Protein AF-A0A7I0J4B6-F1 (afdb_monomer_lite)

Foldseek 3Di:
DDVVVVVCVVVVPDDPDPDDPPPPVPPPPDPPPPPPPPPPPPPDDDDPDQVPDDKDWDWDDPPQKIWIAIPVGATWIDGHPRTPWDDDDDPVDRDHHD

Radius of gyration: 22.73 Å; chains: 1; bounding box: 28×66×46 Å

Sequence (98 aa):
SDPVIESAELLLQERAPRDIPTATVRTEADERSKDETETESPDTRIVLDPVRALRSTNVMSNGRYSVMVTATGSGYSRWGDLSVTRWQPDPVEDRLGS

pLDDT: mean 76.51, std 17.32, range [48.81, 97.06]

Structure (mmCIF, N/CA/C/O backbone):
data_AF-A0A7I0J4B6-F1
#
_entry.id   AF-A0A7I0J4B6-F1
#
loop_
_atom_site.group_PDB
_atom_site.id
_atom_site.type_symbol
_atom_site.label_atom_id
_atom_site.label_alt_id
_atom_site.label_comp_id
_atom_site.label_asym_id
_atom_site.label_entity_id
_atom_site.la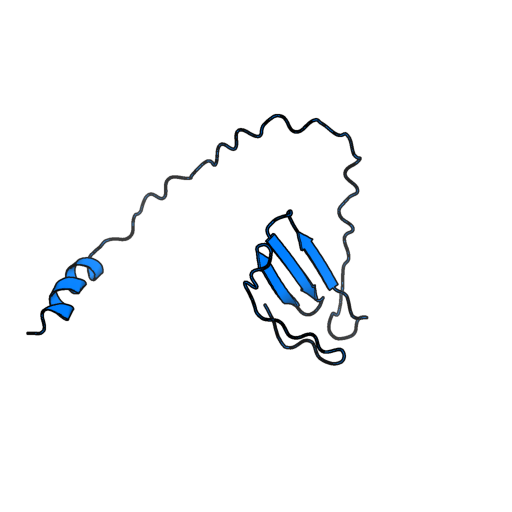bel_seq_id
_atom_site.pdbx_PDB_ins_code
_atom_site.Cartn_x
_atom_site.Cartn_y
_atom_site.Cartn_z
_atom_site.occupancy
_atom_site.B_iso_or_equiv
_atom_site.auth_seq_id
_atom_site.auth_comp_id
_atom_site.auth_asym_id
_atom_site.auth_atom_id
_atom_site.pdbx_PDB_model_num
ATOM 1 N N . SER A 1 1 ? -12.348 47.496 19.837 1.00 58.19 1 SER A N 1
ATOM 2 C CA . SER A 1 1 ? -11.376 46.423 20.098 1.00 58.19 1 SER A CA 1
ATOM 3 C C . SER A 1 1 ? -12.132 45.115 20.148 1.00 58.19 1 SER A C 1
ATOM 5 O O . SER A 1 1 ? -13.186 45.093 20.774 1.00 58.19 1 SER A O 1
ATOM 7 N N . ASP A 1 2 ? -11.693 44.104 19.398 1.00 63.88 2 ASP A N 1
ATOM 8 C CA . ASP A 1 2 ? -12.389 42.817 19.279 1.00 63.88 2 ASP A CA 1
ATOM 9 C C . ASP A 1 2 ? -11.904 41.858 20.389 1.00 63.88 2 ASP A C 1
ATOM 11 O O . ASP A 1 2 ? -10.723 41.499 20.394 1.00 63.88 2 ASP A O 1
ATOM 15 N N . PRO A 1 3 ? -12.770 41.452 21.335 1.00 70.38 3 PRO A N 1
ATOM 16 C CA . PRO A 1 3 ? -12.384 40.636 22.491 1.00 70.38 3 PRO A CA 1
ATOM 17 C C . PRO A 1 3 ? -11.888 39.226 22.118 1.00 70.38 3 PRO A C 1
ATOM 19 O O . PRO A 1 3 ? -11.199 38.578 22.911 1.00 70.38 3 PRO A O 1
ATOM 22 N N . VAL A 1 4 ? -12.198 38.738 20.912 1.00 70.25 4 VAL A N 1
ATOM 23 C CA . VAL A 1 4 ? -11.705 37.441 20.417 1.00 70.25 4 VAL A CA 1
ATOM 24 C C . VAL A 1 4 ? -10.215 37.509 20.073 1.00 70.25 4 VAL A C 1
ATOM 26 O O . VAL A 1 4 ? -9.492 36.531 20.240 1.00 70.25 4 VAL A O 1
ATOM 29 N N . ILE A 1 5 ? -9.736 38.671 19.631 1.00 62.38 5 ILE A N 1
ATOM 30 C CA . ILE A 1 5 ? -8.331 38.869 19.261 1.00 62.38 5 ILE A CA 1
ATOM 31 C C . ILE A 1 5 ? -7.462 39.035 20.516 1.00 62.38 5 ILE A C 1
ATOM 33 O O . ILE A 1 5 ? -6.397 38.432 20.611 1.00 62.38 5 ILE A O 1
ATOM 37 N N . GLU A 1 6 ? -7.948 39.776 21.515 1.00 62.56 6 GLU A N 1
ATOM 38 C CA . GLU A 1 6 ? -7.218 40.042 22.766 1.00 62.56 6 GLU A CA 1
ATOM 39 C C . GLU A 1 6 ? -7.033 38.773 23.623 1.00 62.56 6 GLU A C 1
ATOM 41 O O . GLU A 1 6 ? -6.009 38.591 24.278 1.00 62.56 6 GLU A O 1
ATOM 46 N N . SER A 1 7 ? -7.985 37.835 23.567 1.00 64.81 7 SER A N 1
ATOM 47 C CA . SER A 1 7 ? -7.903 36.567 24.308 1.00 64.81 7 SER A CA 1
ATOM 48 C C . SER A 1 7 ? -6.875 35.577 23.741 1.00 64.81 7 SER A C 1
ATOM 50 O O . SER A 1 7 ? -6.374 34.734 24.485 1.00 64.81 7 SER A O 1
ATOM 52 N N . ALA A 1 8 ? -6.516 35.690 22.458 1.00 61.84 8 ALA A N 1
ATOM 53 C CA . ALA A 1 8 ? -5.525 34.825 21.815 1.00 61.84 8 ALA A CA 1
ATOM 54 C C . ALA A 1 8 ? -4.090 35.389 21.852 1.00 61.84 8 ALA A C 1
ATOM 56 O O . ALA A 1 8 ? -3.140 34.637 21.626 1.00 61.84 8 ALA A O 1
ATOM 57 N N . GLU A 1 9 ? -3.897 36.677 22.170 1.00 63.41 9 GLU A N 1
ATOM 58 C CA . GLU A 1 9 ? -2.562 37.299 22.217 1.00 63.41 9 GLU A CA 1
ATOM 59 C C . GLU A 1 9 ? -1.641 36.682 23.282 1.00 63.41 9 GLU A C 1
ATOM 61 O O . GLU A 1 9 ? -0.433 36.582 23.061 1.00 63.41 9 GLU A O 1
ATOM 66 N N . LEU A 1 10 ? -2.189 36.199 24.405 1.00 62.06 10 LEU A N 1
ATOM 67 C CA . LEU A 1 10 ? -1.393 35.559 25.462 1.00 62.06 10 LEU A CA 1
ATOM 68 C C . LEU A 1 10 ? -0.788 34.212 25.032 1.00 62.06 10 LEU A C 1
ATOM 70 O O . LEU A 1 10 ? 0.283 33.853 25.514 1.00 62.06 10 LEU A O 1
ATOM 74 N N . LEU A 1 11 ? -1.413 33.503 24.083 1.00 59.94 11 LEU A N 1
ATOM 75 C CA . LEU A 1 11 ? -0.889 32.239 23.542 1.00 59.94 11 LEU A CA 1
ATOM 76 C C . LEU A 1 11 ? 0.286 32.461 22.577 1.00 59.94 11 LEU A C 1
ATOM 78 O O . LEU A 1 11 ? 1.120 31.576 22.400 1.00 59.94 11 LEU A O 1
ATOM 82 N N . LEU A 1 12 ? 0.383 33.647 21.967 1.00 60.59 12 LEU A N 1
ATOM 83 C CA . LEU A 1 12 ? 1.478 34.015 21.060 1.00 60.59 12 LEU A CA 1
ATOM 84 C C . LEU A 1 12 ? 2.783 34.365 21.790 1.00 60.59 12 LEU A C 1
ATOM 86 O O . LEU A 1 12 ? 3.832 34.446 21.149 1.00 60.59 12 LEU A O 1
ATOM 90 N N . GLN A 1 13 ? 2.733 34.574 23.108 1.00 61.97 13 GLN A N 1
ATOM 91 C CA . GLN A 1 13 ? 3.903 34.904 23.928 1.00 61.97 13 GLN A CA 1
ATOM 92 C C . GLN A 1 13 ? 4.467 33.703 24.700 1.00 61.97 13 GLN A C 1
ATOM 94 O O . GLN A 1 13 ? 5.462 33.849 25.418 1.00 61.97 13 GLN A O 1
ATOM 99 N N . GLU A 1 14 ? 3.884 32.509 24.560 1.00 64.88 14 GLU A N 1
ATOM 100 C CA . GLU A 1 14 ? 4.408 31.326 25.236 1.00 64.88 14 GLU A CA 1
ATOM 101 C C . GLU A 1 14 ? 5.726 30.858 24.605 1.00 64.88 14 GLU A C 1
ATOM 103 O O . GLU A 1 14 ? 5.859 30.617 23.403 1.00 64.88 14 GLU A O 1
ATOM 108 N N . ARG A 1 15 ? 6.752 30.731 25.448 1.00 64.25 15 ARG A N 1
ATOM 109 C CA . ARG A 1 15 ? 8.073 30.248 25.047 1.00 64.25 15 ARG A CA 1
ATOM 110 C C . ARG A 1 15 ? 8.018 28.731 24.877 1.00 64.25 15 ARG A C 1
ATOM 112 O O . ARG A 1 15 ? 7.667 28.032 25.822 1.00 64.25 15 ARG A O 1
ATOM 119 N N . ALA A 1 16 ? 8.447 28.222 23.721 1.00 64.19 16 ALA A N 1
ATOM 120 C CA . ALA A 1 16 ? 8.520 26.780 23.478 1.00 64.19 16 ALA A CA 1
ATOM 121 C C . ALA A 1 16 ? 9.301 26.048 24.603 1.00 64.19 16 ALA A C 1
ATOM 123 O O . ALA A 1 16 ? 10.393 26.515 24.970 1.00 64.19 16 ALA A O 1
ATOM 124 N N . PRO A 1 17 ? 8.778 24.927 25.149 1.00 62.38 17 PRO A N 1
ATOM 125 C CA . PRO A 1 17 ? 9.443 24.166 26.206 1.00 62.38 17 PRO A CA 1
ATOM 126 C C . PRO A 1 17 ? 10.819 23.685 25.741 1.00 62.38 17 PRO A C 1
ATOM 128 O O . PRO A 1 17 ? 10.953 23.119 24.659 1.00 62.38 17 PRO A O 1
ATOM 131 N N . ARG A 1 18 ? 11.856 23.935 26.547 1.00 62.97 18 ARG A N 1
ATOM 132 C CA . ARG A 1 18 ? 13.247 23.571 26.214 1.00 62.97 18 ARG A CA 1
ATOM 133 C C . ARG A 1 18 ? 13.654 22.191 26.711 1.00 62.97 18 ARG A C 1
ATOM 135 O O . ARG A 1 18 ? 14.608 21.632 26.186 1.00 62.97 18 ARG A O 1
ATOM 142 N N . ASP A 1 19 ? 12.903 21.646 27.659 1.00 57.62 19 ASP A N 1
ATOM 143 C CA . ASP A 1 19 ? 13.121 20.317 28.207 1.00 57.62 19 ASP A CA 1
ATOM 144 C C . ASP A 1 19 ? 11.980 19.409 27.752 1.00 57.62 19 ASP A C 1
ATOM 146 O O . ASP A 1 19 ? 10.859 19.486 28.255 1.00 57.62 19 ASP A O 1
ATOM 150 N N . ILE A 1 20 ? 12.266 18.567 26.761 1.00 60.00 20 ILE A N 1
ATOM 151 C CA . ILE A 1 20 ? 11.410 17.441 26.390 1.00 60.00 20 ILE A CA 1
ATOM 152 C C . ILE A 1 20 ? 11.860 16.281 27.283 1.00 60.00 20 ILE A C 1
ATOM 154 O O . ILE A 1 20 ? 12.944 15.744 27.043 1.00 60.00 20 ILE A O 1
ATOM 158 N N . PRO A 1 21 ? 11.108 15.887 28.326 1.00 56.94 21 PRO A N 1
ATOM 159 C CA . PRO A 1 21 ? 11.460 14.694 29.076 1.00 56.94 21 PRO A CA 1
ATOM 160 C C . PRO A 1 21 ? 11.399 13.505 28.120 1.00 56.94 21 PRO A C 1
ATOM 162 O O . PRO A 1 21 ? 10.354 13.223 27.531 1.00 56.94 21 PRO A O 1
ATOM 165 N N . THR A 1 22 ? 12.528 12.820 27.938 1.00 55.47 22 THR A N 1
ATOM 166 C CA . THR A 1 22 ? 12.582 11.570 27.185 1.00 55.47 22 THR A CA 1
ATOM 167 C C . THR A 1 22 ? 11.652 10.588 27.880 1.00 55.47 22 THR A C 1
ATOM 169 O O . THR A 1 22 ? 11.990 10.043 28.930 1.00 55.47 22 THR A O 1
ATOM 172 N N . ALA A 1 23 ? 10.461 10.385 27.319 1.00 54.06 23 ALA A N 1
ATOM 173 C CA . ALA A 1 23 ? 9.576 9.322 27.743 1.00 54.06 23 ALA A CA 1
ATOM 174 C C .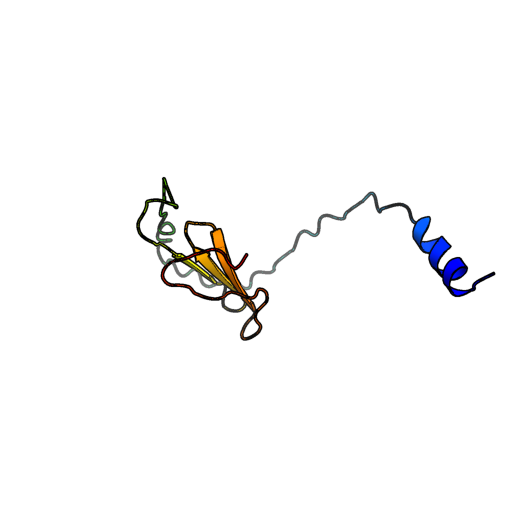 ALA A 1 23 ? 10.277 8.006 27.401 1.00 54.06 23 ALA A C 1
ATOM 176 O O . ALA A 1 23 ? 10.183 7.498 26.284 1.00 54.06 23 ALA A O 1
ATOM 177 N N . THR A 1 24 ? 11.033 7.462 28.351 1.00 54.12 24 THR A N 1
ATOM 178 C CA . THR A 1 24 ? 11.393 6.055 28.314 1.00 54.12 24 THR A CA 1
ATOM 179 C C . THR A 1 24 ? 10.081 5.313 28.497 1.00 54.12 24 THR A C 1
ATOM 181 O O . THR A 1 24 ? 9.556 5.183 29.601 1.00 54.12 24 THR A O 1
ATOM 184 N N . VAL A 1 25 ? 9.478 4.911 27.379 1.00 52.25 25 VAL A N 1
ATOM 185 C CA . VAL A 1 25 ? 8.315 4.031 27.380 1.00 52.25 25 VAL A CA 1
ATOM 186 C C . VAL A 1 25 ? 8.785 2.722 28.002 1.00 52.25 25 VAL A C 1
ATOM 188 O O . VAL A 1 25 ? 9.317 1.840 27.328 1.00 52.25 25 VAL A O 1
ATOM 191 N N . ARG A 1 26 ? 8.654 2.618 29.326 1.00 51.34 26 ARG A N 1
ATOM 192 C CA . ARG A 1 26 ? 8.806 1.368 30.051 1.00 51.34 26 ARG A CA 1
ATOM 193 C C . ARG A 1 26 ? 7.587 0.536 29.692 1.00 51.34 26 ARG A C 1
ATOM 195 O O . ARG A 1 26 ? 6.555 0.593 30.348 1.00 51.34 26 ARG A O 1
ATOM 202 N N . THR A 1 27 ? 7.705 -0.178 28.582 1.00 51.53 27 THR A N 1
ATOM 203 C CA . THR A 1 27 ? 6.772 -1.244 28.254 1.00 51.53 27 THR A CA 1
ATOM 204 C C . THR A 1 27 ? 7.155 -2.380 29.184 1.00 51.53 27 THR A C 1
ATOM 206 O O . THR A 1 27 ? 8.176 -3.032 28.976 1.00 51.53 27 THR A O 1
ATOM 209 N N . GLU A 1 28 ? 6.395 -2.569 30.257 1.00 49.97 28 GLU A N 1
ATOM 210 C CA . GLU A 1 28 ? 6.349 -3.861 30.933 1.00 49.97 28 GLU A CA 1
ATOM 211 C C . GLU A 1 28 ? 5.728 -4.817 29.917 1.00 49.97 28 GLU A C 1
ATOM 213 O O . GLU A 1 28 ? 4.514 -4.950 29.797 1.00 49.97 28 GLU A O 1
ATOM 218 N N . ALA A 1 29 ? 6.582 -5.336 29.036 1.00 50.34 29 ALA A N 1
ATOM 219 C CA . ALA A 1 29 ? 6.227 -6.401 28.135 1.00 50.34 29 ALA A CA 1
ATOM 220 C C . ALA A 1 29 ? 5.979 -7.607 29.032 1.00 50.34 29 ALA A C 1
ATOM 222 O O . ALA A 1 29 ? 6.935 -8.238 29.485 1.00 50.34 29 ALA A O 1
ATOM 223 N N . ASP A 1 30 ? 4.702 -7.869 29.321 1.00 48.81 30 ASP A N 1
ATOM 224 C CA . ASP A 1 30 ? 4.249 -9.186 29.752 1.00 48.81 30 ASP A CA 1
ATOM 225 C C . ASP A 1 30 ? 5.028 -10.216 28.948 1.00 48.81 30 ASP A C 1
ATOM 227 O O . ASP A 1 30 ? 5.121 -10.095 27.720 1.00 48.81 30 ASP A O 1
ATOM 231 N N . GLU A 1 31 ? 5.653 -11.146 29.668 1.00 51.88 31 GLU A N 1
ATOM 232 C CA . GLU A 1 31 ? 6.552 -12.161 29.146 1.00 51.88 31 GLU A CA 1
ATOM 233 C C . GLU A 1 31 ? 5.910 -12.831 27.931 1.00 51.88 31 GLU A C 1
ATOM 235 O O . GLU A 1 31 ? 5.107 -13.759 28.037 1.00 51.88 31 GLU A O 1
ATOM 240 N N . ARG A 1 32 ? 6.241 -12.323 26.739 1.00 54.50 32 ARG A N 1
ATOM 241 C CA . ARG A 1 32 ? 5.867 -12.958 25.489 1.00 54.50 32 ARG A CA 1
ATOM 242 C C . ARG A 1 32 ? 6.609 -14.280 25.533 1.00 54.50 32 ARG A C 1
ATOM 244 O O . ARG A 1 32 ? 7.840 -14.288 25.503 1.00 54.50 32 ARG A O 1
ATOM 251 N N . SER A 1 33 ? 5.851 -15.367 25.677 1.00 50.88 33 SER A N 1
ATOM 252 C CA . SER A 1 33 ? 6.350 -16.729 25.556 1.00 50.88 33 SER A CA 1
ATOM 253 C C . SER A 1 33 ? 7.341 -16.746 24.408 1.00 50.88 33 SER A C 1
ATOM 255 O O . SER A 1 33 ? 7.016 -16.307 23.300 1.00 50.88 33 SER A O 1
ATOM 257 N N . LYS A 1 34 ? 8.569 -17.151 24.722 1.00 52.38 34 LYS A N 1
ATOM 258 C CA . LYS A 1 34 ? 9.674 -17.257 23.785 1.00 52.38 34 LYS A CA 1
ATOM 259 C C . LYS A 1 34 ? 9.335 -18.392 22.824 1.00 52.38 34 LYS A C 1
ATOM 261 O O . LYS A 1 34 ? 9.792 -19.515 22.992 1.00 52.38 34 LYS A O 1
ATOM 266 N N . ASP A 1 35 ? 8.440 -18.112 21.888 1.00 49.12 35 ASP A N 1
ATOM 267 C CA . ASP A 1 35 ? 8.249 -18.962 20.737 1.00 49.12 35 ASP A CA 1
ATOM 268 C C . ASP A 1 35 ? 9.513 -18.743 19.917 1.00 49.12 35 ASP A C 1
ATOM 270 O O . ASP A 1 35 ? 9.720 -17.684 19.320 1.00 49.12 35 ASP A O 1
ATOM 274 N N . GLU A 1 36 ? 10.427 -19.703 19.999 1.00 53.41 36 GLU A N 1
ATOM 275 C CA . GLU A 1 36 ? 11.575 -19.817 19.108 1.00 53.41 36 GLU A CA 1
ATOM 276 C C . GLU A 1 36 ? 11.049 -20.203 17.720 1.00 53.41 36 GLU A C 1
ATOM 278 O O . GLU A 1 36 ? 11.364 -21.252 17.171 1.00 53.41 36 GLU A O 1
ATOM 283 N N . THR A 1 37 ? 10.195 -19.354 17.149 1.00 54.06 37 THR A N 1
ATOM 284 C CA . THR A 1 37 ? 10.031 -19.310 15.708 1.00 54.06 37 THR A CA 1
ATOM 285 C C . THR A 1 37 ? 11.290 -18.631 15.218 1.00 54.06 37 THR A C 1
ATOM 287 O O . THR A 1 37 ? 11.508 -17.449 15.486 1.00 54.06 37 THR A O 1
ATOM 290 N N . GLU A 1 38 ? 12.163 -19.426 14.608 1.00 49.12 38 GLU A N 1
ATOM 291 C CA . GLU A 1 38 ? 13.256 -18.977 13.759 1.00 49.12 38 GLU A CA 1
ATOM 292 C C . GLU A 1 38 ? 12.838 -17.659 13.100 1.00 49.12 38 GLU A C 1
ATOM 294 O O . GLU A 1 38 ? 11.849 -17.623 12.368 1.00 49.12 38 GLU A O 1
ATOM 299 N N . THR A 1 39 ? 13.486 -16.547 13.469 1.00 53.16 39 THR A N 1
ATOM 300 C CA . THR A 1 39 ? 13.212 -15.254 12.846 1.00 53.16 39 THR A CA 1
ATOM 301 C C . THR A 1 39 ? 13.662 -15.398 11.403 1.00 53.16 39 THR A C 1
ATOM 303 O O . THR A 1 39 ? 14.816 -15.106 11.082 1.00 53.16 39 THR A O 1
ATOM 306 N N . GLU A 1 40 ? 12.779 -15.911 10.543 1.00 55.69 40 GLU A N 1
ATOM 307 C CA . GLU A 1 40 ? 12.924 -15.811 9.105 1.00 55.69 40 GLU A CA 1
ATOM 308 C C . GLU A 1 40 ? 13.278 -14.352 8.864 1.00 55.69 40 GLU A C 1
ATOM 310 O O . GLU A 1 40 ? 12.554 -13.436 9.273 1.00 55.69 40 GLU A O 1
ATOM 315 N N . SER A 1 41 ? 14.482 -14.132 8.334 1.00 57.31 41 SER A N 1
ATOM 316 C CA . SER A 1 41 ? 14.912 -12.787 7.983 1.00 57.31 41 SER A CA 1
ATOM 317 C C . SER A 1 41 ? 13.783 -12.193 7.149 1.00 57.31 41 SER A C 1
ATOM 319 O O . SER A 1 41 ? 13.353 -12.870 6.212 1.00 57.31 41 SER A O 1
ATOM 321 N N . PRO A 1 42 ? 13.246 -11.009 7.499 1.00 62.59 42 PRO A N 1
ATOM 322 C CA . PRO A 1 42 ? 12.119 -10.455 6.770 1.00 62.59 42 PRO A CA 1
ATOM 323 C C . PRO A 1 42 ? 12.491 -10.459 5.292 1.00 62.59 42 PRO A C 1
ATOM 325 O O . PRO A 1 42 ? 13.545 -9.924 4.935 1.00 62.59 42 PRO A O 1
ATOM 328 N N . ASP A 1 43 ? 11.676 -11.139 4.480 1.00 69.25 43 ASP A N 1
ATOM 329 C CA . ASP A 1 43 ? 11.908 -11.322 3.050 1.00 69.25 43 ASP A CA 1
ATOM 330 C C . ASP A 1 43 ? 12.214 -9.952 2.432 1.00 69.25 43 ASP A C 1
ATOM 332 O O . ASP A 1 43 ? 11.355 -9.069 2.319 1.00 69.25 43 ASP A O 1
ATOM 336 N N . THR A 1 44 ? 13.499 -9.713 2.173 1.00 80.75 44 THR A N 1
ATOM 337 C CA . THR A 1 44 ? 13.992 -8.398 1.784 1.00 80.75 44 THR A CA 1
ATOM 338 C C . THR A 1 44 ? 13.958 -8.339 0.274 1.00 80.75 44 THR A C 1
ATOM 340 O O . THR A 1 44 ? 14.843 -8.850 -0.412 1.00 80.75 44 THR A O 1
ATOM 343 N N . ARG A 1 45 ? 12.932 -7.677 -0.260 1.00 86.69 45 ARG A N 1
ATOM 344 C CA . ARG A 1 45 ? 12.808 -7.430 -1.696 1.00 86.69 45 ARG A CA 1
ATOM 345 C C . ARG A 1 45 ? 13.377 -6.064 -2.065 1.00 86.69 45 ARG A C 1
ATOM 347 O O . ARG A 1 45 ? 12.887 -5.039 -1.599 1.00 86.69 45 ARG A O 1
ATOM 354 N N . ILE A 1 46 ? 14.345 -6.047 -2.981 1.00 90.94 46 ILE A N 1
ATOM 355 C CA . ILE A 1 46 ? 14.886 -4.819 -3.579 1.00 90.94 46 ILE A CA 1
ATOM 356 C C . ILE A 1 46 ? 14.279 -4.633 -4.973 1.00 90.94 46 ILE A C 1
ATOM 358 O O . ILE A 1 46 ? 14.399 -5.508 -5.829 1.00 90.94 46 ILE A O 1
ATOM 362 N N . VAL A 1 47 ? 13.650 -3.480 -5.213 1.00 93.31 47 VAL A N 1
ATOM 363 C CA . VAL A 1 47 ? 13.162 -3.064 -6.538 1.00 93.31 47 VAL A CA 1
ATOM 364 C C . VAL A 1 47 ? 14.031 -1.905 -7.020 1.00 93.31 47 VAL A C 1
ATOM 366 O O . VAL A 1 47 ? 13.956 -0.812 -6.471 1.00 93.31 47 VAL A O 1
ATOM 369 N N . LEU A 1 48 ? 14.884 -2.160 -8.017 1.00 93.19 48 LEU A N 1
ATOM 370 C CA . LEU A 1 48 ? 15.888 -1.191 -8.481 1.00 93.19 48 LEU A CA 1
ATOM 371 C C . LEU A 1 48 ? 15.281 -0.027 -9.281 1.00 93.19 48 LEU A C 1
ATOM 373 O O . LEU A 1 48 ? 15.645 1.121 -9.056 1.00 93.19 48 LEU A O 1
ATOM 377 N N . ASP A 1 49 ? 14.358 -0.323 -10.201 1.00 94.06 49 ASP A N 1
ATOM 378 C CA . ASP A 1 49 ? 13.634 0.676 -10.999 1.00 94.06 49 ASP A CA 1
ATOM 379 C C . ASP A 1 49 ? 12.122 0.426 -10.881 1.00 94.06 49 ASP A C 1
ATOM 381 O O . ASP A 1 49 ? 11.571 -0.374 -11.641 1.00 94.06 49 ASP A O 1
ATOM 385 N N . PRO A 1 50 ? 11.433 1.076 -9.928 1.00 91.88 50 PRO A N 1
ATOM 386 C CA . PRO A 1 50 ? 9.998 0.894 -9.718 1.00 91.88 50 PRO A CA 1
ATOM 387 C C . PRO A 1 50 ? 9.121 1.295 -10.907 1.00 91.88 50 PRO A C 1
ATOM 389 O O . PRO A 1 50 ? 8.000 0.807 -11.018 1.00 91.88 50 PRO A O 1
ATOM 392 N N . VAL A 1 51 ? 9.612 2.171 -11.791 1.00 88.31 51 VAL A N 1
ATOM 393 C CA . VAL A 1 51 ? 8.854 2.653 -12.956 1.00 88.31 51 VAL A CA 1
ATOM 394 C C . VAL A 1 51 ? 8.848 1.602 -14.068 1.00 88.31 51 VAL A C 1
ATOM 396 O O . VAL A 1 51 ? 7.885 1.516 -14.830 1.00 88.31 51 VAL A O 1
ATOM 399 N N . ARG A 1 52 ? 9.914 0.798 -14.174 1.00 90.69 52 ARG A N 1
ATOM 400 C CA . ARG A 1 52 ? 10.067 -0.230 -15.221 1.00 90.69 52 ARG A CA 1
ATOM 401 C C . ARG A 1 52 ? 9.877 -1.663 -14.737 1.00 90.69 52 ARG A C 1
ATOM 403 O O . ARG A 1 52 ? 9.644 -2.546 -15.561 1.00 90.69 52 ARG A O 1
ATOM 410 N N . ALA A 1 53 ? 10.031 -1.919 -13.442 1.00 91.75 53 ALA A N 1
ATOM 411 C CA . ALA A 1 53 ? 9.881 -3.250 -12.872 1.00 91.75 53 ALA A CA 1
ATOM 412 C C . ALA A 1 53 ? 8.426 -3.740 -12.927 1.00 91.75 53 ALA A C 1
ATOM 414 O O . ALA A 1 53 ? 7.479 -2.976 -13.114 1.00 91.75 53 ALA A O 1
ATOM 415 N N . LEU A 1 54 ? 8.245 -5.047 -12.718 1.00 91.06 54 LEU A N 1
ATOM 416 C CA . LEU A 1 54 ? 6.919 -5.603 -12.466 1.00 91.06 54 LEU A CA 1
ATOM 417 C C . LEU A 1 54 ? 6.301 -4.936 -11.232 1.00 91.06 54 LEU A C 1
ATOM 419 O O . LEU A 1 54 ? 6.992 -4.679 -10.242 1.00 91.06 54 LEU A O 1
ATOM 423 N N . ARG A 1 55 ? 4.983 -4.701 -11.280 1.00 89.00 55 ARG A N 1
ATOM 424 C CA . ARG A 1 55 ? 4.248 -4.138 -10.144 1.00 89.00 55 ARG A CA 1
ATOM 425 C C . ARG A 1 55 ? 4.468 -5.002 -8.915 1.00 89.00 55 ARG A C 1
ATOM 427 O O . ARG A 1 55 ? 4.263 -6.213 -8.942 1.00 89.00 55 ARG A O 1
ATOM 434 N N . SER A 1 56 ? 4.859 -4.358 -7.829 1.00 91.19 56 SER A N 1
ATOM 435 C CA . SER A 1 56 ? 5.090 -5.030 -6.564 1.00 91.19 56 SER A CA 1
ATOM 436 C C . SER A 1 56 ? 4.519 -4.182 -5.440 1.00 91.19 56 SER A C 1
ATOM 438 O O . SER A 1 56 ? 4.598 -2.954 -5.480 1.00 91.19 56 SER A O 1
ATOM 440 N N . THR A 1 57 ? 3.944 -4.850 -4.447 1.00 92.06 57 THR A N 1
ATOM 441 C CA . THR A 1 57 ? 3.385 -4.225 -3.251 1.00 92.06 57 THR A CA 1
ATOM 442 C C . THR A 1 57 ? 3.908 -4.925 -2.009 1.00 92.06 57 THR A C 1
ATOM 444 O O . THR A 1 57 ? 4.306 -6.093 -2.078 1.00 92.06 57 THR A O 1
ATOM 447 N N . ASN A 1 58 ? 3.938 -4.216 -0.890 1.00 93.19 58 ASN A N 1
ATOM 448 C CA . ASN A 1 58 ? 4.191 -4.766 0.433 1.00 93.19 58 ASN A CA 1
ATOM 449 C C . ASN A 1 58 ? 3.027 -4.385 1.359 1.00 93.19 58 ASN A C 1
ATOM 451 O O . ASN A 1 58 ? 2.448 -3.309 1.206 1.00 93.19 58 ASN A O 1
ATOM 455 N N . VAL A 1 59 ? 2.662 -5.280 2.275 1.00 93.81 59 VAL A N 1
ATOM 456 C CA . VAL A 1 59 ? 1.642 -5.039 3.295 1.00 93.81 59 VAL A CA 1
ATOM 457 C C . VAL A 1 59 ? 2.264 -5.274 4.662 1.00 93.81 59 VAL A C 1
ATOM 459 O O . VAL A 1 59 ? 2.771 -6.355 4.945 1.00 93.81 59 VAL A O 1
ATOM 462 N N . MET A 1 60 ? 2.177 -4.268 5.523 1.00 94.12 60 MET A N 1
ATOM 463 C CA . MET A 1 60 ? 2.678 -4.305 6.892 1.00 94.12 60 MET A CA 1
ATOM 464 C C . MET A 1 60 ? 1.511 -4.133 7.857 1.00 94.12 60 MET A C 1
ATOM 466 O O . MET A 1 60 ? 0.651 -3.276 7.652 1.00 94.12 60 MET A O 1
ATOM 470 N N . SER A 1 61 ? 1.466 -4.931 8.923 1.00 94.69 61 SER A N 1
ATOM 471 C CA . SER A 1 61 ? 0.443 -4.797 9.958 1.00 94.69 61 SER A CA 1
ATOM 472 C C . SER A 1 61 ? 0.953 -5.231 11.325 1.00 94.69 61 SER A C 1
ATOM 474 O O . SER A 1 61 ? 1.791 -6.119 11.434 1.00 94.69 61 SER A O 1
ATOM 476 N N . ASN A 1 62 ? 0.402 -4.619 12.373 1.00 93.69 62 ASN A N 1
ATOM 477 C CA . ASN A 1 62 ? 0.570 -5.044 13.764 1.00 93.69 62 ASN A CA 1
ATOM 478 C C . ASN A 1 62 ? -0.749 -5.545 14.389 1.00 93.69 62 ASN A C 1
ATOM 480 O O . ASN A 1 62 ? -0.894 -5.565 15.609 1.00 93.69 62 ASN A O 1
ATOM 484 N N . GLY A 1 63 ? -1.741 -5.878 13.558 1.00 93.38 63 GLY A N 1
ATOM 485 C CA . GLY A 1 63 ? -3.069 -6.337 13.974 1.00 93.38 63 GLY A CA 1
ATOM 486 C C . GLY A 1 63 ? -4.109 -5.224 14.126 1.00 93.38 63 GLY A C 1
ATOM 487 O O . GLY A 1 63 ? -5.276 -5.457 13.822 1.00 93.38 63 GLY A O 1
ATOM 488 N N . ARG A 1 64 ? -3.721 -4.003 14.526 1.00 95.19 64 ARG A N 1
ATOM 489 C CA . ARG A 1 64 ? -4.649 -2.849 14.568 1.00 95.19 64 ARG A CA 1
ATOM 490 C C . ARG A 1 64 ? -4.424 -1.863 13.440 1.00 95.19 64 ARG A C 1
ATOM 492 O O . ARG A 1 64 ? -5.383 -1.365 12.864 1.00 95.19 64 ARG A O 1
ATOM 499 N N . TYR A 1 65 ? -3.169 -1.582 13.128 1.00 96.88 65 TYR A N 1
ATOM 500 C CA . TYR A 1 65 ? -2.792 -0.697 12.043 1.00 96.88 65 TYR A CA 1
ATOM 501 C C . TYR A 1 65 ? -2.264 -1.513 10.871 1.00 96.88 65 TYR A C 1
ATOM 503 O O . TYR A 1 65 ? -1.592 -2.532 11.062 1.00 96.88 65 TYR A O 1
ATOM 511 N N . SER A 1 66 ? -2.601 -1.090 9.658 1.00 96.69 66 SER A N 1
ATOM 512 C CA . SER A 1 66 ? -2.169 -1.758 8.431 1.00 96.69 66 SER A CA 1
ATOM 513 C C . SER A 1 66 ? -1.811 -0.733 7.375 1.00 96.69 66 SER A C 1
ATOM 515 O O . SER A 1 66 ? -2.540 0.242 7.199 1.00 96.69 66 SER A O 1
ATOM 517 N N . VAL A 1 67 ? -0.735 -0.997 6.648 1.00 96.06 67 VAL A N 1
AT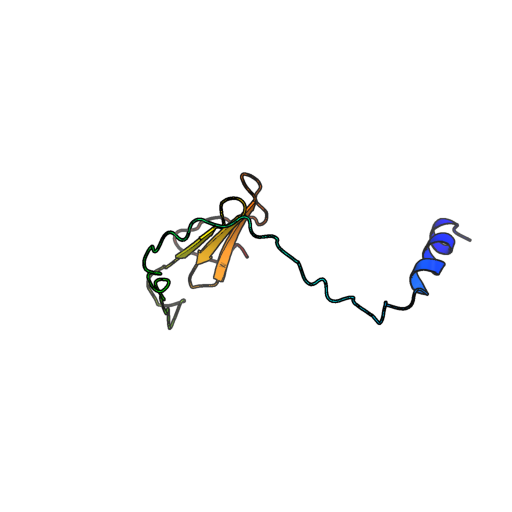OM 518 C CA . VAL A 1 67 ? -0.270 -0.186 5.526 1.00 96.06 67 VAL A CA 1
ATOM 519 C C . VAL A 1 67 ? -0.049 -1.102 4.339 1.00 96.06 67 VAL A C 1
ATOM 521 O O . VAL A 1 67 ? 0.534 -2.173 4.490 1.00 96.06 67 VAL A O 1
ATOM 524 N N . MET A 1 68 ? -0.504 -0.678 3.170 1.00 94.62 68 MET A N 1
ATOM 525 C CA . MET A 1 68 ? -0.094 -1.249 1.895 1.00 94.62 68 MET A CA 1
ATOM 526 C C . MET A 1 68 ? 0.676 -0.172 1.144 1.00 94.62 68 MET A C 1
ATOM 528 O O . MET A 1 68 ? 0.191 0.953 1.067 1.00 94.62 68 MET A O 1
ATOM 532 N N . VAL A 1 69 ? 1.847 -0.522 0.615 1.00 93.62 69 VAL A N 1
ATOM 533 C CA . VAL A 1 69 ? 2.688 0.374 -0.183 1.00 93.62 69 VAL A CA 1
ATOM 534 C C . VAL A 1 69 ? 3.168 -0.326 -1.451 1.00 93.62 69 VAL A C 1
ATOM 536 O O . VAL A 1 69 ? 3.623 -1.474 -1.414 1.00 93.62 69 VAL A O 1
ATOM 539 N N . THR A 1 70 ? 3.076 0.359 -2.581 1.00 93.25 70 THR A N 1
ATOM 540 C CA . THR A 1 70 ? 3.601 -0.096 -3.869 1.00 93.25 70 THR A CA 1
ATOM 541 C C . THR A 1 70 ? 5.088 0.236 -4.004 1.00 93.25 70 THR A C 1
ATOM 543 O O . THR A 1 70 ? 5.634 1.064 -3.277 1.00 93.25 70 THR A O 1
ATOM 546 N N . ALA A 1 71 ? 5.779 -0.375 -4.969 1.00 93.12 71 ALA A N 1
ATOM 547 C CA . ALA A 1 71 ? 7.181 -0.044 -5.250 1.00 93.12 71 ALA A CA 1
ATOM 548 C C . ALA A 1 71 ? 7.396 1.433 -5.639 1.00 93.12 71 ALA A C 1
ATOM 550 O O . ALA A 1 71 ? 8.479 1.972 -5.429 1.00 93.12 71 ALA A O 1
ATOM 551 N N . THR A 1 72 ? 6.375 2.073 -6.208 1.00 92.00 72 THR A N 1
ATOM 552 C CA . THR A 1 72 ? 6.346 3.490 -6.598 1.00 92.00 72 THR A CA 1
ATOM 553 C C . THR A 1 72 ? 5.954 4.427 -5.452 1.00 92.00 72 THR A C 1
ATOM 555 O O . THR A 1 72 ? 5.965 5.641 -5.640 1.00 92.00 72 THR A O 1
ATOM 558 N N . GLY A 1 73 ? 5.668 3.887 -4.262 1.00 90.56 73 GLY A N 1
ATOM 559 C CA . GLY A 1 73 ? 5.421 4.650 -3.037 1.00 90.56 73 GLY A CA 1
ATOM 560 C C . GLY A 1 73 ? 3.974 5.093 -2.831 1.00 90.56 73 GLY A C 1
ATOM 561 O O . GLY A 1 73 ? 3.702 5.814 -1.880 1.00 90.56 73 GLY A O 1
ATOM 562 N N . SER A 1 74 ? 3.044 4.673 -3.688 1.00 93.25 74 SER A N 1
ATOM 563 C CA . SER A 1 74 ? 1.615 4.891 -3.463 1.00 93.25 74 SER A CA 1
ATOM 564 C C . SER A 1 74 ? 1.074 3.849 -2.478 1.00 93.25 74 SER A C 1
ATOM 566 O O . SER A 1 74 ? 1.678 2.792 -2.276 1.00 93.25 74 SER A O 1
ATOM 568 N N . GLY A 1 75 ? -0.077 4.121 -1.865 1.00 94.25 75 GLY A N 1
ATOM 569 C CA . GLY A 1 75 ? -0.644 3.190 -0.906 1.00 94.25 75 GLY A CA 1
ATOM 570 C C . GLY A 1 75 ? -1.769 3.745 -0.051 1.00 94.25 75 GLY A C 1
ATOM 571 O O . GLY A 1 75 ? -2.272 4.850 -0.271 1.00 94.25 75 GLY A O 1
ATOM 572 N N . TYR A 1 76 ? -2.152 2.950 0.946 1.00 95.50 76 TYR A N 1
ATOM 573 C CA . TYR A 1 76 ? -3.079 3.360 1.998 1.00 95.50 76 TYR A CA 1
ATOM 574 C C . TYR A 1 76 ? -2.615 2.921 3.373 1.00 95.50 76 TYR A C 1
ATOM 576 O O . TYR A 1 76 ? -1.882 1.943 3.541 1.00 95.50 76 TYR A O 1
ATOM 584 N N . SER A 1 77 ? -3.186 3.590 4.367 1.00 96.19 77 SER A N 1
ATOM 585 C CA . SER A 1 77 ? -3.143 3.190 5.762 1.00 96.19 77 SER A CA 1
ATOM 586 C C . SER A 1 77 ? -4.540 3.075 6.365 1.00 96.19 77 SER A C 1
ATOM 588 O O . SER A 1 77 ? -5.457 3.835 6.035 1.00 96.19 77 SER A O 1
ATOM 590 N N . ARG A 1 78 ? -4.709 2.111 7.270 1.00 96.00 78 ARG A N 1
ATOM 591 C CA . ARG A 1 78 ? -5.960 1.878 7.997 1.00 96.00 78 ARG A CA 1
ATOM 592 C C . ARG A 1 78 ? -5.713 1.511 9.453 1.00 96.00 78 ARG A C 1
ATOM 594 O O . ARG A 1 78 ? -4.770 0.781 9.760 1.00 96.00 78 ARG A O 1
ATOM 601 N N . TRP A 1 79 ? -6.600 1.967 10.327 1.00 97.06 79 TRP A N 1
ATOM 602 C CA . TRP A 1 79 ? -6.687 1.552 11.723 1.00 97.06 79 TRP A CA 1
ATOM 603 C C . TRP A 1 79 ? -7.994 0.781 11.929 1.00 97.06 79 TRP A C 1
ATOM 605 O O . TRP A 1 79 ? -9.074 1.369 11.950 1.00 97.06 79 TRP A O 1
ATOM 615 N N . GLY A 1 80 ? -7.912 -0.543 12.042 1.00 94.19 80 GLY A N 1
ATOM 616 C CA . GLY A 1 80 ? -9.078 -1.423 11.972 1.00 94.19 80 GLY A CA 1
ATOM 617 C C . GLY A 1 80 ? -9.815 -1.225 10.646 1.00 94.19 80 GLY A C 1
ATOM 618 O O . GLY A 1 80 ? -9.222 -1.414 9.577 1.00 94.19 80 GLY A O 1
ATOM 619 N N . ASP A 1 81 ? -11.072 -0.790 10.748 1.00 92.31 81 ASP A N 1
ATOM 620 C CA . ASP A 1 81 ? -11.955 -0.476 9.618 1.00 92.31 81 ASP A CA 1
ATOM 621 C C . ASP A 1 81 ? -11.901 1.005 9.198 1.00 92.31 81 ASP A C 1
ATOM 623 O O . ASP A 1 81 ? -12.500 1.399 8.196 1.00 92.31 81 ASP A O 1
ATOM 627 N N . LEU A 1 82 ? -11.173 1.848 9.940 1.00 95.56 82 LEU A N 1
ATOM 628 C CA . LEU A 1 82 ? -11.029 3.265 9.624 1.00 95.56 82 LEU A CA 1
ATOM 629 C C . LEU A 1 82 ? -9.911 3.470 8.601 1.00 95.56 82 LEU A C 1
ATOM 631 O O . LEU A 1 82 ? -8.745 3.178 8.869 1.00 95.56 82 LEU A O 1
ATOM 635 N N . SER A 1 83 ? -10.256 4.039 7.448 1.00 94.81 83 SER A N 1
ATOM 636 C CA . SER A 1 83 ? -9.261 4.515 6.483 1.00 94.81 83 SER A CA 1
ATOM 637 C C . SER A 1 83 ? -8.600 5.783 7.021 1.00 94.81 83 SER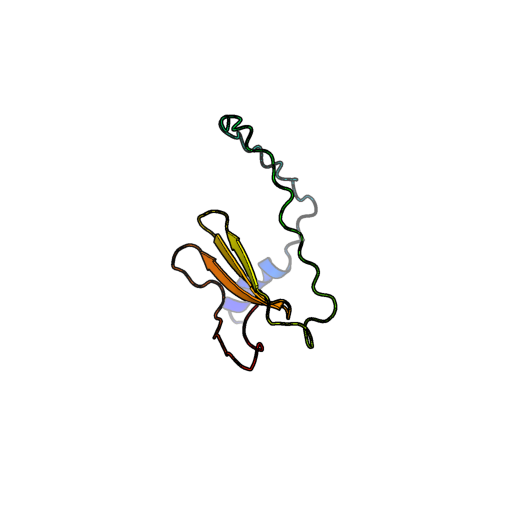 A C 1
ATOM 639 O O . SER A 1 83 ? -9.275 6.792 7.214 1.00 94.81 83 SER A O 1
ATOM 641 N N . VAL A 1 84 ? -7.291 5.727 7.267 1.00 95.81 84 VAL A N 1
ATOM 642 C CA . VAL A 1 84 ? -6.498 6.892 7.692 1.00 95.81 84 VAL A CA 1
ATOM 643 C C . VAL A 1 84 ? -6.104 7.714 6.469 1.00 95.81 84 VAL A C 1
ATOM 645 O O . VAL A 1 84 ? -6.187 8.940 6.496 1.00 95.81 84 VAL A O 1
ATOM 648 N N . THR A 1 85 ? -5.762 7.044 5.366 1.00 94.81 85 THR A N 1
ATOM 649 C CA . THR A 1 85 ? -5.551 7.684 4.065 1.00 94.81 85 THR A CA 1
ATOM 650 C C . THR A 1 85 ? -6.418 7.043 2.989 1.00 94.81 85 THR A C 1
ATOM 652 O O . THR A 1 85 ? -6.689 5.841 3.005 1.00 94.81 85 THR A O 1
ATOM 655 N N . ARG A 1 86 ? -6.914 7.869 2.058 1.00 89.19 86 ARG A N 1
ATOM 656 C CA . ARG A 1 86 ? -7.717 7.403 0.924 1.00 89.19 86 ARG A CA 1
ATOM 657 C C . ARG A 1 86 ? -6.787 6.960 -0.198 1.00 89.19 86 ARG A C 1
ATOM 659 O O . ARG A 1 86 ? -5.927 7.721 -0.626 1.00 89.19 86 ARG A O 1
ATOM 666 N N . TRP A 1 87 ? -7.043 5.774 -0.727 1.00 90.00 87 TRP A N 1
ATOM 667 C CA . TRP A 1 87 ? -6.366 5.232 -1.896 1.00 90.00 87 TRP A CA 1
ATOM 668 C C . TRP A 1 87 ? -7.392 4.683 -2.868 1.00 90.00 87 TRP A C 1
ATOM 670 O O . TRP A 1 87 ? -8.432 4.163 -2.456 1.00 90.00 87 TRP A O 1
ATOM 680 N N . GLN A 1 88 ? -7.104 4.812 -4.155 1.00 89.88 88 GLN A N 1
ATOM 681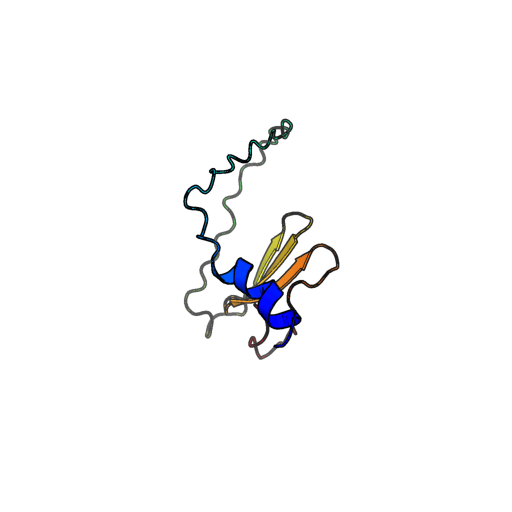 C CA . GLN A 1 88 ? -7.935 4.258 -5.205 1.00 89.88 88 GLN A CA 1
ATOM 682 C C . GLN A 1 88 ? -7.049 3.379 -6.088 1.00 89.88 88 GLN A C 1
ATOM 684 O O . GLN A 1 88 ? -6.160 3.918 -6.745 1.00 89.88 88 GLN A O 1
ATOM 689 N N . PRO A 1 89 ? -7.265 2.052 -6.092 1.00 84.44 89 PRO A N 1
ATOM 690 C CA . PRO A 1 89 ? -6.485 1.156 -6.929 1.00 84.44 89 PRO A CA 1
ATOM 691 C C . PRO A 1 89 ? -6.768 1.432 -8.407 1.00 84.44 89 PRO A C 1
ATOM 693 O O . PRO A 1 89 ? -7.930 1.498 -8.815 1.00 84.44 89 PRO A O 1
ATOM 696 N N . ASP A 1 90 ? -5.705 1.532 -9.203 1.00 88.81 90 ASP A N 1
ATOM 697 C CA . ASP A 1 90 ? -5.765 1.563 -10.662 1.00 88.81 90 ASP A CA 1
ATOM 698 C C . ASP A 1 90 ? -4.803 0.494 -11.235 1.00 88.81 90 ASP A C 1
ATOM 700 O O . ASP A 1 90 ? -3.662 0.365 -10.782 1.00 88.81 90 ASP A O 1
ATOM 704 N N . PRO A 1 91 ? -5.246 -0.344 -12.189 1.00 83.50 91 PRO A N 1
ATOM 705 C CA . PRO A 1 91 ? -4.405 -1.402 -12.751 1.00 83.50 91 PRO A CA 1
ATOM 706 C C . PRO A 1 91 ? -3.296 -0.884 -13.687 1.00 83.50 91 PRO A C 1
ATOM 708 O O . PRO A 1 91 ? -2.341 -1.615 -13.958 1.00 83.50 91 PRO A O 1
ATOM 711 N N . VAL A 1 92 ? -3.408 0.348 -14.188 1.00 86.12 92 VAL A N 1
ATOM 712 C CA . VAL A 1 92 ? -2.511 0.971 -15.178 1.00 86.12 92 VAL A CA 1
ATOM 713 C C . VAL A 1 92 ? -1.719 2.128 -14.579 1.00 86.12 92 VAL A C 1
ATOM 715 O O . VAL A 1 92 ? -0.556 2.323 -14.933 1.00 86.12 92 VAL A O 1
ATOM 718 N N . GLU A 1 93 ? -2.270 2.833 -13.604 1.00 83.69 93 GLU A N 1
ATOM 719 C CA . GLU A 1 93 ? -1.599 3.935 -12.921 1.00 83.69 93 GLU A CA 1
ATOM 720 C C . GLU A 1 93 ? -1.385 3.647 -11.437 1.00 83.69 93 GLU A C 1
ATOM 722 O O . GLU A 1 93 ? -1.979 2.745 -10.861 1.00 83.69 93 GLU A O 1
ATOM 727 N N . ASP A 1 94 ? -0.467 4.386 -10.824 1.00 84.69 94 ASP A N 1
ATOM 728 C CA . ASP A 1 94 ? -0.206 4.292 -9.393 1.00 84.69 94 ASP A CA 1
ATOM 729 C C . ASP A 1 94 ? 0.116 5.679 -8.824 1.00 84.69 94 ASP A C 1
ATOM 731 O O . ASP A 1 94 ? 1.238 5.987 -8.432 1.00 84.69 94 ASP A O 1
ATOM 735 N N . ARG A 1 95 ? -0.868 6.579 -8.929 1.00 82.75 95 ARG A N 1
ATOM 736 C CA . ARG A 1 95 ? -0.689 8.032 -8.732 1.00 82.75 95 ARG A CA 1
ATOM 737 C C . ARG A 1 95 ? -1.338 8.589 -7.474 1.00 82.75 95 ARG A C 1
ATOM 739 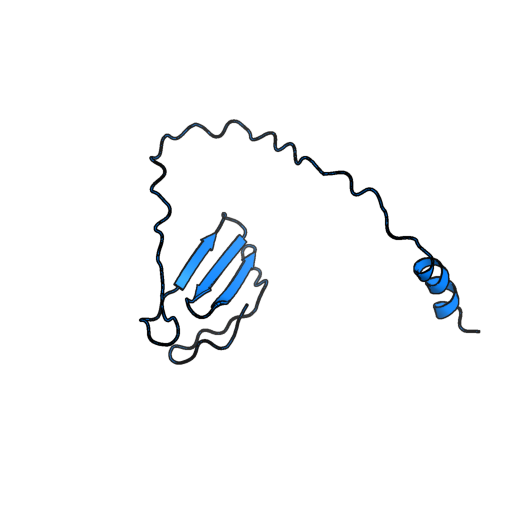O O . ARG A 1 95 ? -1.169 9.767 -7.172 1.00 82.75 95 ARG A O 1
ATOM 746 N N . LEU A 1 96 ? -2.155 7.787 -6.811 1.00 82.38 96 LEU A N 1
ATOM 747 C CA . LEU A 1 96 ? -2.999 8.208 -5.702 1.00 82.38 96 LEU A CA 1
ATOM 748 C C . LEU A 1 96 ? -2.547 7.465 -4.451 1.00 82.38 96 LEU A C 1
ATOM 750 O O . LEU A 1 96 ? -2.137 6.317 -4.557 1.00 82.38 96 LEU A O 1
ATOM 754 N N . GLY A 1 97 ? -2.660 8.091 -3.281 1.00 83.31 97 GLY A N 1
ATOM 755 C CA . GLY A 1 97 ? -2.263 7.486 -2.006 1.00 83.31 97 GLY A CA 1
ATOM 756 C C . GLY A 1 97 ? -1.059 8.154 -1.351 1.00 83.31 97 GLY A C 1
ATOM 757 O O . GLY A 1 97 ? -0.600 9.201 -1.810 1.00 83.31 97 GLY A O 1
ATOM 758 N N . SER A 1 98 ? -0.609 7.558 -0.244 1.00 62.94 98 SER A N 1
ATOM 759 C CA . SER A 1 98 ? 0.373 8.119 0.698 1.00 62.94 98 SER A CA 1
ATOM 760 C C . SER A 1 98 ? 1.356 7.083 1.216 1.00 62.94 98 SER A C 1
ATOM 762 O O . SER A 1 98 ? 0.847 6.000 1.599 1.00 62.94 98 SER A O 1
#

Secondary structure (DSSP, 8-state):
--HHHHHHHGGGGPPPPS---------------------PPP-----S-TTTSPP-EEEEE-SSEEEEEETTS-EEEEETTEESS-----SS---S--